Protein AF-A0A3L5TVD1-F1 (afdb_monomer)

Radius of gyration: 22.17 Å; Cα contacts (8 Å, |Δi|>4): 67; chains: 1; bounding box: 51×49×50 Å

Sequence (133 aa):
LTNQCEIYENVKVNFTSAENIRLSFTEKHDKKIPIDDISLNDLPDDEDEGNVNVYGNVMSEDDICQYKIRIEDLA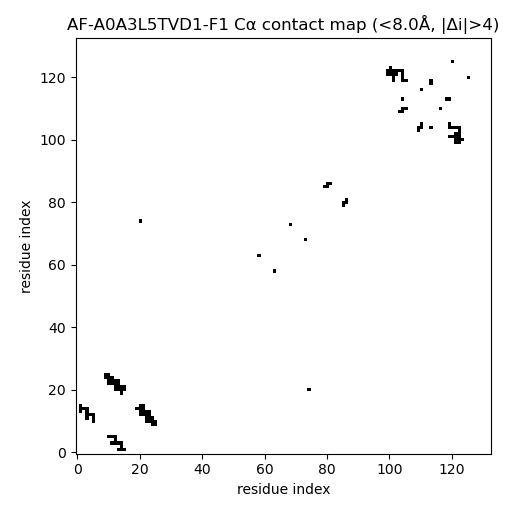NVIIEKRHDEGFEKEYMMFPKGLIHAHIEGSKEENKAKNRFLTTWPYDHSRVVLKGDT

Mean predicted aligned error: 17.17 Å

Structure (mmCIF, N/CA/C/O backbone):
data_AF-A0A3L5TVD1-F1
#
_entry.id   AF-A0A3L5TVD1-F1
#
loop_
_atom_site.group_PDB
_atom_site.id
_atom_site.type_symbol
_atom_site.label_atom_id
_atom_site.label_alt_id
_atom_site.label_comp_id
_atom_site.label_asym_id
_atom_site.label_entity_id
_atom_site.label_seq_id
_atom_site.pdbx_PDB_ins_code
_atom_site.Cartn_x
_atom_site.Cartn_y
_atom_site.Cartn_z
_atom_site.occupancy
_atom_site.B_iso_or_equiv
_atom_site.auth_seq_id
_atom_site.auth_comp_id
_atom_site.auth_asym_id
_atom_site.auth_atom_id
_atom_site.pdbx_PDB_model_num
ATOM 1 N N . LEU A 1 1 ? 33.821 -4.226 -5.884 1.00 33.94 1 LEU A N 1
ATOM 2 C CA . LEU A 1 1 ? 33.013 -4.466 -4.669 1.00 33.94 1 LEU A CA 1
ATOM 3 C C . LEU A 1 1 ? 31.609 -4.825 -5.129 1.00 33.94 1 LEU A C 1
ATOM 5 O O . LEU A 1 1 ? 30.853 -3.950 -5.525 1.00 33.94 1 LEU A O 1
ATOM 9 N N . THR A 1 2 ? 31.329 -6.119 -5.237 1.00 37.69 2 THR A N 1
ATOM 10 C CA . THR A 1 2 ? 30.039 -6.665 -5.671 1.00 37.69 2 THR A CA 1
ATOM 11 C C . THR A 1 2 ? 29.102 -6.645 -4.468 1.00 37.69 2 THR A C 1
ATOM 13 O O . THR A 1 2 ? 29.286 -7.421 -3.537 1.00 37.69 2 THR A O 1
ATOM 16 N N . ASN A 1 3 ? 28.138 -5.726 -4.453 1.00 38.69 3 ASN A N 1
ATOM 17 C CA . ASN A 1 3 ? 27.127 -5.676 -3.400 1.00 38.69 3 ASN A CA 1
ATOM 18 C C . ASN A 1 3 ? 26.082 -6.762 -3.678 1.00 38.69 3 ASN A C 1
ATOM 20 O O . ASN A 1 3 ? 25.218 -6.588 -4.537 1.00 38.69 3 ASN A O 1
ATOM 24 N N . GLN A 1 4 ? 26.186 -7.893 -2.983 1.00 42.81 4 GLN A N 1
ATOM 25 C CA . GLN A 1 4 ? 25.104 -8.871 -2.907 1.00 42.81 4 GLN A CA 1
ATOM 26 C C . GLN A 1 4 ? 24.077 -8.373 -1.889 1.00 42.81 4 GLN A C 1
ATOM 28 O O . GLN A 1 4 ? 24.403 -8.135 -0.730 1.00 42.81 4 GLN A O 1
ATOM 33 N N . CYS A 1 5 ? 22.842 -8.169 -2.343 1.00 40.59 5 CYS A N 1
ATOM 34 C CA . CYS A 1 5 ? 21.706 -7.863 -1.482 1.00 40.59 5 CYS A CA 1
ATOM 35 C C . CYS A 1 5 ? 20.872 -9.144 -1.357 1.00 40.59 5 CYS A C 1
ATOM 37 O O . CYS A 1 5 ? 20.127 -9.491 -2.271 1.00 40.59 5 CYS A O 1
ATOM 39 N N . GLU A 1 6 ? 21.047 -9.877 -0.257 1.00 42.41 6 GLU A N 1
ATOM 40 C CA . GLU A 1 6 ? 20.310 -11.112 0.052 1.00 42.41 6 GLU A CA 1
ATOM 41 C C . GLU A 1 6 ? 19.019 -10.785 0.817 1.00 42.41 6 GLU A C 1
ATOM 43 O O . GLU A 1 6 ? 18.847 -11.142 1.976 1.00 42.41 6 GLU A O 1
ATOM 48 N N . ILE A 1 7 ? 18.111 -10.040 0.186 1.00 48.94 7 ILE A N 1
ATOM 49 C CA . ILE A 1 7 ? 16.815 -9.682 0.796 1.00 48.94 7 ILE A CA 1
ATOM 50 C C . ILE A 1 7 ? 15.794 -10.829 0.754 1.00 48.94 7 ILE A C 1
ATOM 52 O O . ILE A 1 7 ? 14.806 -10.779 1.480 1.00 48.94 7 ILE A O 1
ATOM 56 N N . TYR A 1 8 ? 16.046 -11.880 -0.036 1.00 43.31 8 TYR A N 1
ATOM 57 C CA . TYR A 1 8 ? 15.218 -13.085 -0.092 1.00 43.31 8 TYR A C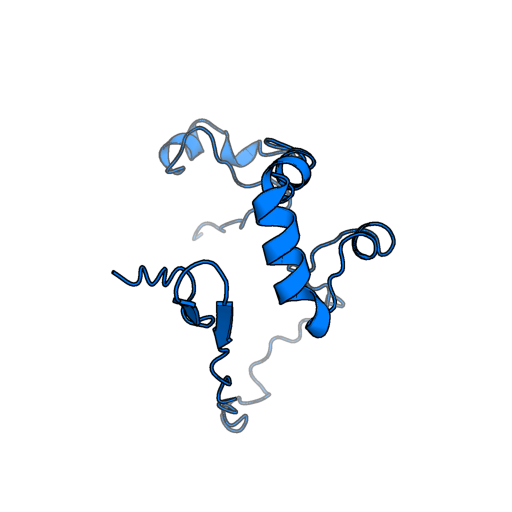A 1
ATOM 58 C C . TYR A 1 8 ? 16.088 -14.328 -0.358 1.00 43.31 8 TYR A C 1
ATOM 60 O O . TYR A 1 8 ? 16.836 -14.359 -1.334 1.00 43.31 8 TYR A O 1
ATOM 68 N N . GLU A 1 9 ? 15.985 -15.366 0.482 1.00 51.16 9 GLU A N 1
ATOM 69 C CA . GLU A 1 9 ? 16.809 -16.595 0.396 1.00 51.16 9 GLU A CA 1
ATOM 70 C C . GLU A 1 9 ? 16.656 -17.363 -0.931 1.00 51.16 9 GLU A C 1
ATOM 72 O O . GLU A 1 9 ? 17.536 -18.127 -1.326 1.00 51.16 9 GLU A O 1
ATOM 77 N N . ASN A 1 10 ? 15.544 -17.162 -1.638 1.00 47.34 10 ASN A N 1
ATOM 78 C CA . ASN A 1 10 ? 15.177 -17.882 -2.856 1.00 47.34 10 ASN A CA 1
ATOM 79 C C . ASN A 1 10 ? 15.604 -17.193 -4.164 1.00 47.34 10 ASN A C 1
ATOM 81 O O . ASN A 1 10 ? 15.399 -17.768 -5.235 1.00 47.34 10 ASN A O 1
ATOM 85 N N . VAL A 1 11 ? 16.177 -15.985 -4.118 1.00 46.78 11 VAL A N 1
ATOM 86 C CA . VAL A 1 11 ? 16.594 -15.252 -5.325 1.00 46.78 11 VAL A CA 1
ATOM 87 C C . VAL A 1 11 ? 17.963 -14.616 -5.114 1.00 46.78 11 VAL A C 1
ATOM 89 O O . VAL A 1 11 ? 18.120 -13.694 -4.318 1.00 46.78 11 VAL A O 1
ATOM 92 N N . LYS A 1 12 ? 18.960 -15.062 -5.889 1.00 57.50 12 LYS A N 1
ATOM 93 C CA . LYS A 1 12 ? 20.285 -14.429 -5.921 1.00 57.50 12 LYS A CA 1
ATOM 94 C C . LYS A 1 12 ? 20.387 -13.507 -7.127 1.00 57.50 12 LYS A C 1
ATOM 96 O O . LYS A 1 12 ? 20.390 -13.967 -8.272 1.00 57.50 12 LYS A O 1
ATOM 101 N N . VAL A 1 13 ? 20.497 -12.209 -6.857 1.00 54.56 13 VAL A N 1
ATOM 102 C CA . VAL A 1 13 ? 20.736 -11.181 -7.874 1.00 54.56 13 VAL A CA 1
ATOM 103 C C . VAL A 1 13 ? 22.216 -10.814 -7.851 1.00 54.56 13 VAL A C 1
ATOM 105 O O . VAL A 1 13 ? 22.710 -10.263 -6.868 1.00 54.56 13 VAL A O 1
ATOM 108 N N . ASN A 1 14 ? 22.937 -11.129 -8.930 1.00 55.44 14 ASN A N 1
ATOM 109 C CA . ASN A 1 14 ? 24.340 -10.751 -9.072 1.00 55.44 14 ASN A CA 1
ATOM 110 C C . ASN A 1 14 ? 24.465 -9.536 -9.995 1.00 55.44 14 ASN A C 1
ATOM 112 O O . ASN A 1 14 ? 24.043 -9.577 -11.152 1.00 55.44 14 ASN A O 1
ATOM 116 N N . PHE A 1 15 ? 25.081 -8.470 -9.480 1.00 47.09 15 PHE A N 1
ATOM 117 C CA . PHE A 1 15 ? 25.369 -7.251 -10.231 1.00 47.09 15 PHE A CA 1
ATOM 118 C C . PHE A 1 15 ? 26.835 -7.251 -10.669 1.00 47.09 15 PHE A C 1
ATOM 120 O O . PHE A 1 15 ? 27.728 -6.982 -9.866 1.00 47.09 15 PHE A O 1
ATOM 127 N N . THR A 1 16 ? 27.107 -7.535 -11.941 1.00 53.19 16 THR A N 1
ATOM 128 C CA . THR A 1 16 ? 28.445 -7.355 -12.523 1.00 53.19 16 THR A CA 1
ATOM 129 C C . THR A 1 16 ? 28.419 -6.131 -13.426 1.00 53.19 16 THR A C 1
ATOM 131 O O . THR A 1 16 ? 27.720 -6.156 -14.428 1.00 53.19 16 THR A O 1
ATOM 134 N N . SER A 1 17 ? 29.138 -5.072 -13.025 1.00 52.06 17 SER A N 1
ATOM 135 C CA . SER A 1 17 ? 29.421 -3.833 -13.778 1.00 52.06 17 SER A CA 1
ATOM 136 C C . SER A 1 17 ? 28.353 -3.414 -14.796 1.00 52.06 17 SER A C 1
ATOM 138 O O . SER A 1 17 ? 28.407 -3.886 -15.922 1.00 52.06 17 SER A O 1
ATOM 140 N N . ALA A 1 18 ? 27.471 -2.492 -14.388 1.00 56.31 18 ALA A N 1
ATOM 141 C CA . ALA A 1 18 ? 26.539 -1.637 -15.153 1.00 56.31 18 ALA A CA 1
ATOM 142 C C . ALA A 1 18 ? 25.642 -2.238 -16.264 1.00 56.31 18 ALA A C 1
ATOM 144 O O . ALA A 1 18 ? 24.571 -1.693 -16.494 1.00 56.31 18 ALA A O 1
ATOM 145 N N . GLU A 1 19 ? 26.000 -3.343 -16.910 1.00 54.38 19 GLU A N 1
ATOM 146 C CA . GLU A 1 19 ? 25.411 -3.772 -18.182 1.00 54.38 19 GLU A CA 1
ATOM 147 C C . GLU A 1 19 ? 24.896 -5.216 -18.162 1.00 54.38 19 GLU A C 1
ATOM 149 O O . GLU A 1 19 ? 24.247 -5.634 -19.110 1.00 54.38 19 GLU A O 1
ATOM 154 N N . ASN A 1 20 ? 25.121 -5.991 -17.093 1.00 48.28 20 ASN A N 1
ATOM 155 C CA . ASN A 1 20 ? 24.644 -7.375 -17.026 1.00 48.28 20 ASN A CA 1
ATOM 156 C C . ASN A 1 20 ? 24.025 -7.703 -15.659 1.00 48.28 20 ASN A C 1
ATOM 158 O O . ASN A 1 20 ? 24.731 -7.884 -14.662 1.00 48.28 20 ASN A O 1
ATOM 162 N N . ILE A 1 21 ? 22.691 -7.804 -15.614 1.00 56.50 21 ILE A N 1
ATOM 163 C CA . ILE A 1 21 ? 21.949 -8.388 -14.486 1.00 56.50 21 ILE A CA 1
ATOM 164 C C . ILE A 1 21 ? 21.804 -9.884 -14.763 1.00 56.50 21 ILE A C 1
ATOM 166 O O . ILE A 1 21 ? 21.108 -10.282 -15.695 1.00 56.50 21 ILE A O 1
ATOM 170 N N . ARG A 1 22 ? 22.441 -10.728 -13.944 1.00 56.03 22 ARG A N 1
ATOM 171 C CA . ARG A 1 22 ? 22.251 -12.184 -14.007 1.00 56.03 22 ARG A CA 1
ATOM 172 C C . ARG A 1 22 ? 21.342 -12.625 -12.865 1.00 56.03 22 ARG A C 1
ATOM 174 O O . ARG A 1 22 ? 21.755 -12.616 -11.704 1.00 56.03 22 ARG A O 1
ATOM 181 N N . LEU A 1 23 ? 20.119 -13.026 -13.209 1.00 56.19 23 LEU A N 1
ATOM 182 C CA . LEU A 1 23 ? 19.183 -13.668 -12.288 1.00 56.19 23 LEU A CA 1
ATOM 183 C C . LEU A 1 23 ? 19.494 -15.166 -12.228 1.00 56.19 23 LEU A C 1
ATOM 185 O O . LEU A 1 23 ? 19.558 -15.837 -13.258 1.00 56.19 23 LEU A O 1
ATOM 189 N N . SER A 1 24 ? 19.709 -15.688 -11.024 1.00 52.75 24 SER A N 1
ATOM 190 C CA . SER A 1 24 ? 19.827 -17.126 -10.787 1.00 52.75 24 SER A CA 1
ATOM 191 C C . SER A 1 24 ? 18.821 -17.547 -9.729 1.00 52.75 24 SER A C 1
ATOM 193 O O . SER A 1 24 ? 18.838 -17.024 -8.613 1.00 52.75 24 SER A O 1
ATOM 195 N N . PHE A 1 25 ? 17.970 -18.496 -10.096 1.00 54.75 25 PHE A N 1
ATOM 196 C CA . PHE A 1 25 ? 16.997 -19.120 -9.212 1.00 54.75 25 PHE A CA 1
ATOM 197 C C . PHE A 1 25 ? 17.585 -20.442 -8.724 1.00 54.75 25 PHE A C 1
ATOM 199 O O . PHE A 1 25 ? 18.076 -21.231 -9.533 1.00 54.75 25 PHE A O 1
ATOM 206 N N . THR A 1 26 ? 17.580 -20.681 -7.415 1.00 49.91 26 THR A N 1
ATOM 207 C CA . THR A 1 26 ? 17.880 -22.011 -6.883 1.00 49.91 26 THR A CA 1
ATOM 208 C C . THR A 1 26 ? 16.620 -22.856 -7.004 1.00 49.91 26 THR A C 1
ATOM 210 O O . THR A 1 26 ? 15.562 -22.477 -6.504 1.00 49.91 26 THR A O 1
ATOM 213 N N . GLU A 1 27 ? 16.722 -23.980 -7.711 1.00 51.12 27 GLU A N 1
ATOM 214 C CA . GLU A 1 27 ? 15.640 -24.955 -7.832 1.00 51.12 27 GLU A CA 1
ATOM 215 C C . GLU A 1 27 ? 15.189 -25.365 -6.423 1.00 51.12 27 GLU A C 1
ATOM 217 O O . GLU A 1 27 ? 16.004 -25.765 -5.585 1.00 51.12 27 GLU A O 1
ATOM 222 N N . LYS A 1 28 ? 13.893 -25.223 -6.128 1.00 53.34 28 LYS A N 1
ATOM 223 C CA . LYS A 1 28 ? 13.332 -25.827 -4.923 1.00 53.34 28 LYS A CA 1
ATOM 224 C C . LYS A 1 28 ? 13.437 -27.334 -5.115 1.00 53.34 28 LYS A C 1
ATOM 226 O O . LYS A 1 28 ? 12.811 -27.886 -6.011 1.00 53.34 28 LYS A O 1
ATOM 231 N N . HIS A 1 29 ? 14.209 -28.011 -4.270 1.00 41.62 29 HIS A N 1
ATOM 232 C CA . HIS A 1 29 ? 13.978 -29.433 -4.078 1.00 41.62 29 HIS A CA 1
ATOM 233 C C . HIS A 1 29 ? 12.595 -29.570 -3.446 1.00 41.62 29 HIS A C 1
ATOM 235 O O . HIS A 1 29 ? 12.425 -29.256 -2.266 1.00 41.62 29 HIS A O 1
ATOM 241 N N . ASP A 1 30 ? 11.623 -30.028 -4.230 1.00 45.91 30 ASP A N 1
ATOM 242 C CA . ASP A 1 30 ? 10.361 -30.542 -3.716 1.00 45.91 30 ASP A CA 1
ATOM 243 C C . ASP A 1 30 ? 10.686 -31.733 -2.812 1.00 45.91 30 ASP A C 1
ATOM 245 O O . ASP A 1 30 ? 10.767 -32.886 -3.245 1.00 45.91 30 ASP A O 1
ATOM 249 N N . LYS A 1 31 ? 10.926 -31.470 -1.526 1.00 44.75 31 LYS A N 1
ATOM 250 C CA . LYS A 1 31 ? 10.873 -32.522 -0.521 1.00 44.75 31 LYS A CA 1
ATOM 251 C C . LYS A 1 31 ? 9.408 -32.923 -0.433 1.00 44.75 31 LYS A C 1
ATOM 253 O O . LYS A 1 31 ? 8.648 -32.324 0.321 1.00 44.75 31 LYS A O 1
ATOM 258 N N . LYS A 1 32 ? 9.010 -33.916 -1.233 1.00 47.38 32 LYS A N 1
ATOM 259 C CA . LYS A 1 32 ? 7.789 -34.681 -0.986 1.00 47.38 32 LYS A CA 1
ATOM 260 C C . LYS A 1 32 ? 7.896 -35.209 0.439 1.00 47.38 32 LYS A C 1
ATOM 262 O O . LYS A 1 32 ? 8.691 -36.106 0.705 1.00 47.38 32 LYS A O 1
ATOM 267 N N . ILE A 1 33 ? 7.154 -34.599 1.353 1.00 43.38 33 ILE A N 1
ATOM 268 C CA . ILE A 1 33 ? 6.892 -35.187 2.660 1.00 43.38 33 ILE A CA 1
ATOM 269 C C . ILE A 1 33 ? 6.100 -36.470 2.357 1.00 43.38 33 ILE A C 1
ATOM 271 O O . ILE A 1 33 ? 5.086 -36.373 1.660 1.00 43.38 33 ILE A O 1
ATOM 275 N N . PRO A 1 34 ? 6.572 -37.664 2.755 1.00 40.50 34 PRO A N 1
ATOM 276 C CA . PRO A 1 34 ? 5.794 -38.887 2.604 1.00 40.50 34 PRO A CA 1
ATOM 277 C C . PRO A 1 34 ? 4.453 -38.715 3.324 1.00 40.50 34 PRO A C 1
ATOM 279 O O . PRO A 1 34 ? 4.421 -38.320 4.485 1.00 40.50 34 PRO A O 1
ATOM 282 N N . ILE A 1 35 ? 3.355 -38.964 2.613 1.00 50.81 35 ILE A N 1
ATOM 283 C CA . ILE A 1 35 ? 1.973 -38.765 3.088 1.00 50.81 35 ILE A CA 1
ATOM 284 C C . ILE A 1 35 ? 1.557 -39.888 4.065 1.00 50.81 35 ILE A C 1
ATOM 286 O O . ILE A 1 35 ? 0.472 -39.862 4.635 1.00 50.81 35 ILE A O 1
ATOM 290 N N . ASP A 1 36 ? 2.437 -40.855 4.312 1.00 51.50 36 ASP A N 1
ATOM 291 C CA . ASP A 1 36 ? 2.080 -42.137 4.920 1.00 51.50 36 ASP A CA 1
ATOM 292 C C . ASP A 1 36 ? 1.860 -42.081 6.449 1.00 51.50 36 ASP A C 1
ATOM 294 O O . ASP A 1 36 ? 1.388 -43.061 7.016 1.00 51.50 36 ASP A O 1
ATOM 298 N N . ASP A 1 37 ? 2.136 -40.948 7.110 1.00 51.97 37 ASP A N 1
ATOM 299 C CA . ASP A 1 37 ? 2.029 -40.800 8.577 1.00 51.97 37 ASP A CA 1
ATOM 300 C C . ASP A 1 37 ? 0.824 -39.966 9.064 1.00 51.97 37 ASP A C 1
ATOM 302 O O . ASP A 1 37 ? 0.696 -39.707 10.262 1.00 51.97 37 ASP A O 1
ATOM 306 N N . ILE A 1 38 ? -0.099 -39.555 8.184 1.00 48.59 38 ILE A N 1
ATOM 307 C CA . ILE A 1 38 ? -1.339 -38.882 8.610 1.00 48.59 38 ILE A CA 1
ATOM 308 C C . ILE A 1 38 ? -2.476 -39.909 8.642 1.00 48.59 38 ILE A C 1
ATOM 310 O O . ILE A 1 38 ? -3.044 -40.272 7.613 1.00 48.59 38 ILE A O 1
ATOM 314 N N . SER A 1 39 ? -2.811 -40.387 9.843 1.00 52.31 39 SER A N 1
ATOM 315 C CA . SER A 1 39 ? -4.002 -41.206 10.089 1.00 52.31 39 SER A CA 1
ATOM 316 C C . SER A 1 39 ? -5.260 -40.421 9.696 1.00 52.31 39 SER A C 1
ATOM 318 O O . SER A 1 39 ? -5.609 -39.425 10.324 1.00 52.31 39 SER A O 1
ATOM 320 N N . LEU A 1 40 ? -5.955 -40.890 8.658 1.00 54.38 40 LEU A N 1
ATOM 321 C CA . LEU A 1 40 ? -7.157 -40.285 8.058 1.00 54.38 40 LEU A CA 1
ATOM 322 C C . LEU A 1 40 ? -8.379 -40.190 8.993 1.00 54.38 40 LEU A C 1
ATOM 324 O O . LEU A 1 40 ? -9.416 -39.682 8.582 1.00 54.38 40 LEU A O 1
ATOM 328 N N . ASN A 1 41 ? -8.269 -40.674 10.231 1.00 52.59 41 ASN A N 1
ATOM 329 C CA . ASN A 1 41 ? -9.380 -40.756 11.178 1.00 52.59 41 ASN A CA 1
ATOM 330 C C . ASN A 1 41 ? -9.419 -39.610 12.205 1.00 52.59 41 ASN A C 1
ATOM 332 O O . ASN A 1 41 ? -10.366 -39.556 12.982 1.00 52.59 41 ASN A O 1
ATOM 336 N N . ASP A 1 42 ? -8.430 -38.707 12.210 1.00 53.75 42 ASP A N 1
ATOM 337 C CA . ASP A 1 42 ? -8.353 -37.590 13.173 1.00 53.75 42 ASP A CA 1
ATOM 338 C C . ASP A 1 42 ? -8.728 -36.222 12.561 1.00 53.75 42 ASP A C 1
ATOM 340 O O . ASP A 1 42 ? -8.517 -35.178 13.181 1.00 53.75 42 ASP A O 1
ATOM 344 N N . LEU A 1 43 ? -9.277 -36.196 11.340 1.00 50.62 43 LEU A N 1
ATOM 345 C CA . LEU A 1 43 ? -9.783 -34.967 10.724 1.00 50.62 43 LEU A CA 1
ATOM 346 C C . LEU A 1 43 ? -11.174 -34.639 11.297 1.00 50.62 43 LEU A C 1
ATOM 348 O O . LEU A 1 43 ? -12.051 -35.503 11.249 1.00 50.62 43 LEU A O 1
ATOM 352 N N . PRO A 1 44 ? -11.402 -33.426 11.840 1.00 48.09 44 PRO A N 1
ATOM 353 C CA . PRO A 1 44 ? -12.748 -32.989 12.175 1.00 48.09 44 PRO A CA 1
ATOM 354 C C . PRO A 1 44 ? -13.592 -32.944 10.900 1.00 48.09 44 PRO A C 1
ATOM 356 O O . PRO A 1 44 ? -13.134 -32.493 9.848 1.00 48.09 44 PRO A O 1
ATOM 359 N N . ASP A 1 45 ? -14.812 -33.454 11.020 1.00 51.69 45 ASP A N 1
ATOM 360 C CA . ASP A 1 45 ? -15.838 -33.509 9.980 1.00 51.69 45 ASP A CA 1
ATOM 361 C C . ASP A 1 45 ? -16.412 -32.093 9.771 1.00 51.69 45 ASP A C 1
ATOM 363 O O . ASP A 1 45 ? -17.547 -31.794 10.132 1.00 51.69 45 ASP A O 1
ATOM 367 N N . ASP A 1 46 ? -15.572 -31.175 9.290 1.00 53.19 46 ASP A N 1
ATOM 368 C CA . ASP A 1 46 ? -15.967 -29.807 8.972 1.00 53.19 46 ASP A CA 1
ATOM 369 C C . ASP A 1 46 ? -16.349 -29.751 7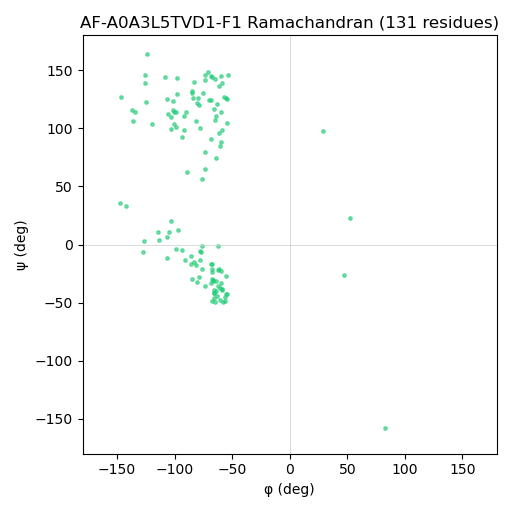.488 1.00 53.19 46 ASP A C 1
ATOM 371 O O . ASP A 1 46 ? -15.519 -29.553 6.596 1.00 53.19 46 ASP A O 1
ATOM 375 N N . GLU A 1 47 ? -17.644 -29.935 7.225 1.00 53.06 47 GLU A N 1
ATOM 376 C CA . GLU A 1 47 ? -18.292 -29.419 6.021 1.00 53.06 47 GLU A CA 1
ATOM 377 C C . GLU A 1 47 ? -18.157 -27.883 6.005 1.00 53.06 47 GLU A C 1
ATOM 379 O O . GLU A 1 47 ? -19.049 -27.165 6.453 1.00 53.06 47 GLU A O 1
ATOM 384 N N . ASP A 1 48 ? -17.038 -27.356 5.506 1.00 51.28 48 ASP A N 1
ATOM 385 C CA . ASP A 1 48 ? -16.929 -25.945 5.129 1.00 51.28 48 ASP A CA 1
ATOM 386 C C . ASP A 1 48 ? -16.588 -25.841 3.637 1.00 51.28 48 ASP A C 1
ATOM 388 O O . ASP A 1 48 ? -15.462 -26.086 3.191 1.00 51.28 48 ASP A O 1
ATOM 392 N N . GLU A 1 49 ? -17.604 -25.495 2.842 1.00 53.66 49 GLU A N 1
ATOM 393 C CA . GLU A 1 49 ? -17.480 -25.038 1.456 1.00 53.66 49 GLU A CA 1
ATOM 394 C C . GLU A 1 49 ? -16.711 -23.705 1.423 1.00 53.66 49 GLU A C 1
ATOM 396 O O . GLU A 1 49 ? -17.272 -22.627 1.239 1.00 53.66 49 GLU A O 1
ATOM 401 N N . GLY A 1 50 ? -15.396 -23.770 1.620 1.00 51.03 50 GLY A N 1
ATOM 402 C CA . GLY A 1 50 ? -14.587 -22.587 1.890 1.00 51.03 50 GLY A CA 1
ATOM 403 C C . GLY A 1 50 ? -13.170 -22.653 1.340 1.00 51.03 50 GLY A C 1
ATOM 404 O O . GLY A 1 50 ? -12.259 -22.108 1.954 1.00 51.03 50 GLY A O 1
ATOM 405 N N . ASN A 1 51 ? -12.935 -23.269 0.174 1.00 50.47 51 ASN A N 1
ATOM 406 C CA . ASN A 1 51 ? -11.646 -23.127 -0.522 1.00 50.47 51 ASN A CA 1
ATOM 407 C C . ASN A 1 51 ? -11.532 -21.756 -1.218 1.00 50.47 51 ASN A C 1
ATOM 409 O O . ASN A 1 51 ? -11.333 -21.657 -2.431 1.00 50.47 51 ASN A O 1
ATOM 413 N N . VAL A 1 52 ? -11.694 -20.678 -0.454 1.00 51.69 52 VAL A N 1
ATOM 414 C CA . VAL A 1 52 ? -11.323 -19.338 -0.897 1.00 51.69 52 VAL A CA 1
ATOM 415 C C . VAL A 1 52 ? -9.893 -19.127 -0.426 1.00 51.69 52 VAL A C 1
ATOM 417 O O . VAL A 1 52 ? -9.634 -19.035 0.771 1.00 51.69 52 VAL A O 1
ATOM 420 N N . ASN A 1 53 ? -8.940 -19.077 -1.357 1.00 51.69 53 ASN A N 1
ATOM 421 C CA . ASN A 1 53 ? -7.571 -18.689 -1.037 1.00 51.69 53 ASN A CA 1
ATOM 422 C C . ASN A 1 53 ? -7.581 -17.274 -0.429 1.00 51.69 53 ASN A C 1
ATOM 424 O O . ASN A 1 53 ? -7.612 -16.283 -1.156 1.00 51.69 53 ASN A O 1
ATOM 428 N N . VAL A 1 54 ? -7.537 -17.188 0.903 1.00 50.38 54 VAL A N 1
ATOM 429 C CA . VAL A 1 54 ? -7.504 -15.932 1.676 1.00 50.38 54 VAL A CA 1
ATOM 430 C C . VAL A 1 54 ? -6.258 -15.094 1.346 1.00 50.38 54 VAL A C 1
ATOM 432 O O . VAL A 1 54 ? -6.260 -13.880 1.526 1.00 50.38 54 VAL A O 1
ATOM 435 N N . TYR A 1 55 ? -5.210 -15.722 0.803 1.00 56.19 55 TYR A N 1
ATOM 436 C CA . TYR A 1 55 ? -3.987 -15.068 0.327 1.00 56.19 55 TYR A CA 1
ATOM 437 C C . TYR A 1 55 ? -3.986 -14.813 -1.186 1.00 56.19 55 TYR A C 1
ATOM 439 O O . TYR A 1 55 ? -2.942 -14.513 -1.768 1.00 56.19 55 TYR A O 1
ATOM 447 N N . GLY A 1 56 ? -5.133 -14.947 -1.853 1.00 48.34 56 GLY A N 1
ATOM 448 C CA . GLY A 1 56 ? -5.288 -14.492 -3.223 1.00 48.34 56 GLY A CA 1
ATOM 449 C C . GLY A 1 56 ? -5.233 -12.970 -3.251 1.00 48.34 56 GLY A C 1
ATOM 450 O O . GLY A 1 56 ? -6.019 -12.308 -2.579 1.00 48.34 56 GLY A O 1
ATOM 451 N N . ASN A 1 57 ? -4.325 -12.398 -4.042 1.00 53.59 57 ASN A N 1
ATOM 452 C CA . ASN A 1 57 ? -4.425 -10.990 -4.407 1.00 53.59 57 ASN A CA 1
ATOM 453 C C . ASN A 1 57 ? -5.748 -10.812 -5.171 1.00 53.59 57 ASN A C 1
ATOM 455 O O . ASN A 1 57 ? -5.803 -11.090 -6.367 1.00 53.59 57 ASN A O 1
ATOM 459 N N . VAL A 1 58 ? -6.813 -10.391 -4.481 1.00 53.66 58 VAL A N 1
ATOM 460 C CA . VAL A 1 58 ? -8.101 -10.040 -5.094 1.00 53.66 58 VAL A CA 1
ATOM 461 C C . VAL A 1 58 ? -7.920 -8.700 -5.796 1.00 53.66 58 VAL A C 1
ATOM 463 O O . VAL A 1 58 ? -8.229 -7.641 -5.262 1.00 53.66 58 VAL A O 1
ATOM 466 N N . MET A 1 59 ? -7.338 -8.751 -6.984 1.00 53.22 59 MET A N 1
ATOM 467 C CA . MET A 1 59 ? -7.437 -7.684 -7.967 1.00 53.22 59 MET A CA 1
ATOM 468 C C . MET A 1 59 ? -8.335 -8.217 -9.077 1.00 53.22 59 MET A C 1
ATOM 470 O O . MET A 1 59 ? -8.315 -9.417 -9.363 1.00 53.22 59 MET A O 1
ATOM 474 N N . SER A 1 60 ? -9.159 -7.347 -9.656 1.00 56.12 60 SER A N 1
ATOM 475 C CA . SER A 1 60 ? -10.013 -7.721 -10.782 1.00 56.12 60 SER A CA 1
ATOM 476 C C . SER A 1 60 ? -9.156 -8.351 -11.894 1.00 56.12 60 SER A C 1
ATOM 478 O O . SER A 1 60 ? -7.990 -7.985 -12.078 1.00 56.12 60 SER A O 1
ATOM 480 N N . GLU A 1 61 ? -9.701 -9.325 -12.627 1.00 54.88 61 GLU A N 1
ATOM 481 C CA . GLU A 1 61 ? -8.991 -9.970 -13.748 1.00 54.88 61 GLU A CA 1
ATOM 482 C C . GLU A 1 61 ? -8.510 -8.937 -14.787 1.0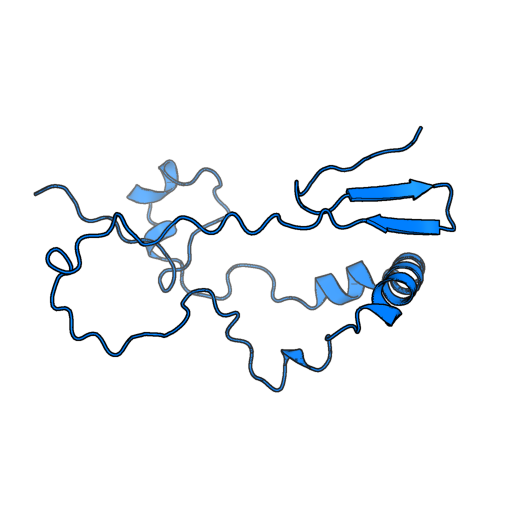0 54.88 61 GLU A C 1
ATOM 484 O O . GLU A 1 61 ? -7.462 -9.123 -15.421 1.00 54.88 61 GLU A O 1
ATOM 489 N N . ASP A 1 62 ? -9.225 -7.811 -14.864 1.00 53.16 62 ASP A N 1
ATOM 490 C CA . ASP A 1 62 ? -8.945 -6.664 -15.720 1.00 53.16 62 ASP A CA 1
ATOM 491 C C . ASP A 1 62 ? -7.745 -5.818 -15.234 1.00 53.16 62 ASP A C 1
ATOM 493 O O . ASP A 1 62 ? -6.943 -5.373 -16.057 1.00 53.16 62 ASP A O 1
ATOM 497 N N . ASP A 1 63 ? -7.537 -5.654 -13.919 1.00 53.78 63 ASP A N 1
ATOM 498 C CA . ASP A 1 63 ? -6.494 -4.768 -13.366 1.00 53.78 63 ASP A CA 1
ATOM 499 C C . ASP A 1 63 ? -5.076 -5.366 -13.394 1.00 53.78 63 ASP A C 1
ATOM 501 O O . ASP A 1 63 ? -4.086 -4.630 -13.463 1.00 53.78 63 ASP A O 1
ATOM 505 N N . ILE A 1 64 ? -4.940 -6.697 -13.348 1.00 55.81 64 ILE A N 1
ATOM 506 C CA . ILE A 1 64 ? -3.624 -7.360 -13.256 1.00 55.81 64 ILE A CA 1
ATOM 507 C C . ILE A 1 64 ? -2.947 -7.442 -14.628 1.00 55.81 64 ILE A C 1
ATOM 509 O O . ILE A 1 64 ? -1.721 -7.403 -14.726 1.00 55.81 64 ILE A O 1
ATOM 513 N N . CYS A 1 65 ? -3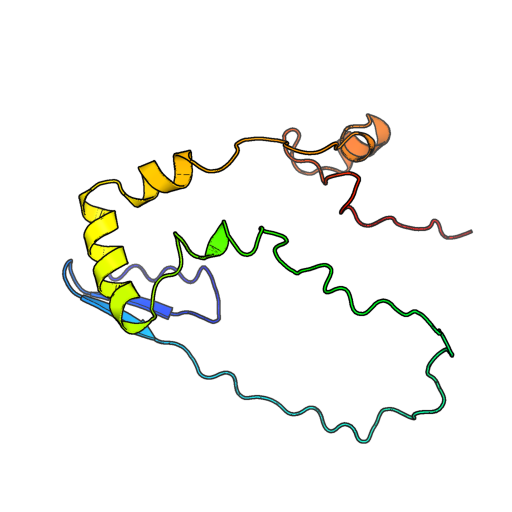.721 -7.579 -15.708 1.00 57.34 65 CYS A N 1
ATOM 514 C CA . CYS A 1 65 ? -3.169 -7.905 -17.023 1.00 57.34 65 CYS A CA 1
ATOM 515 C C . CYS A 1 65 ? -2.298 -6.792 -17.620 1.00 57.34 65 CYS A C 1
ATOM 517 O O . CYS A 1 65 ? -1.331 -7.108 -18.311 1.00 57.34 65 CYS A O 1
ATOM 519 N N . GLN A 1 66 ? -2.575 -5.525 -17.303 1.00 65.06 66 GLN A N 1
ATOM 520 C CA . GLN A 1 66 ? -1.821 -4.384 -17.837 1.00 65.06 66 GLN A CA 1
ATOM 521 C C . GLN A 1 66 ? -0.364 -4.310 -17.336 1.00 65.06 66 GLN A C 1
ATOM 523 O O . GLN A 1 66 ? 0.477 -3.713 -18.001 1.00 65.06 66 GLN A O 1
ATOM 528 N N . TYR A 1 67 ? -0.045 -4.947 -16.201 1.00 73.56 67 TYR A N 1
ATOM 529 C CA . TYR A 1 67 ? 1.294 -4.920 -15.596 1.00 73.56 67 TYR A CA 1
ATOM 530 C C . TYR A 1 67 ? 1.995 -6.289 -15.594 1.00 73.56 67 TYR A C 1
ATOM 532 O O . TYR A 1 67 ? 3.032 -6.458 -14.950 1.00 73.56 67 TYR A O 1
ATOM 540 N N . LYS A 1 68 ? 1.454 -7.290 -16.308 1.00 85.44 68 LYS A N 1
ATOM 541 C CA . LYS A 1 68 ? 2.097 -8.608 -16.439 1.00 85.44 68 LYS A CA 1
ATOM 542 C C . LYS A 1 68 ? 3.347 -8.500 -17.311 1.00 85.44 68 LYS A C 1
ATOM 544 O O . LYS A 1 68 ? 3.278 -8.099 -18.467 1.00 85.44 68 LYS A O 1
ATOM 549 N N . ILE A 1 69 ? 4.484 -8.931 -16.769 1.00 88.00 69 ILE A N 1
ATOM 550 C CA . ILE A 1 69 ? 5.765 -8.977 -17.481 1.00 88.00 69 ILE A CA 1
ATOM 551 C C . ILE A 1 69 ? 6.085 -10.438 -17.798 1.00 88.00 69 ILE A C 1
ATOM 553 O O . ILE A 1 69 ? 6.111 -11.281 -16.898 1.00 88.00 69 ILE A O 1
ATOM 557 N N . ARG A 1 70 ? 6.331 -10.754 -19.075 1.00 89.94 70 ARG A N 1
ATOM 558 C CA . ARG A 1 70 ? 6.808 -12.086 -19.471 1.00 89.94 70 ARG A CA 1
ATOM 559 C C . ARG A 1 70 ? 8.225 -12.292 -18.938 1.00 89.94 70 ARG A C 1
ATOM 561 O O . ARG A 1 70 ? 9.028 -11.366 -18.929 1.00 89.94 70 ARG A O 1
ATOM 568 N N . ILE A 1 71 ? 8.550 -13.516 -18.524 1.00 89.75 71 ILE A N 1
ATOM 569 C CA . ILE A 1 71 ? 9.856 -13.827 -17.914 1.00 89.75 71 ILE A CA 1
ATOM 570 C C . ILE A 1 71 ? 11.014 -13.497 -18.867 1.00 89.75 71 ILE A C 1
ATOM 572 O O . ILE A 1 71 ? 12.033 -12.976 -18.423 1.00 89.75 71 ILE A O 1
ATOM 576 N N . GLU A 1 72 ? 10.841 -13.755 -20.166 1.00 91.88 72 GLU A N 1
ATOM 577 C CA . GLU A 1 72 ? 11.825 -13.412 -21.202 1.00 91.88 72 GLU A CA 1
ATOM 578 C C . GLU A 1 72 ? 12.130 -11.908 -21.278 1.00 91.88 72 GLU A C 1
ATOM 580 O O . GLU A 1 72 ? 13.274 -11.524 -21.508 1.00 91.88 72 GLU A O 1
ATOM 585 N N . ASP A 1 73 ? 11.136 -11.060 -21.005 1.00 90.94 73 ASP A N 1
ATOM 586 C CA . ASP A 1 73 ? 11.242 -9.606 -21.129 1.00 90.94 73 ASP A CA 1
ATOM 587 C C . ASP A 1 73 ? 11.695 -8.941 -19.820 1.00 90.94 73 ASP A C 1
ATOM 589 O O . ASP A 1 73 ? 12.091 -7.775 -19.815 1.00 90.94 73 ASP A O 1
ATOM 593 N N . LEU A 1 74 ? 11.667 -9.669 -18.696 1.00 91.31 74 LEU A N 1
ATOM 594 C CA . LEU A 1 74 ? 11.891 -9.116 -17.359 1.00 91.31 74 LEU A CA 1
ATOM 595 C C . LEU A 1 74 ? 13.226 -8.370 -17.236 1.00 91.31 74 LEU A C 1
ATOM 597 O O . LEU A 1 74 ? 13.275 -7.293 -16.644 1.00 91.31 74 LEU A O 1
ATOM 601 N N . ALA A 1 75 ? 14.304 -8.923 -17.795 1.00 91.00 75 ALA A N 1
ATOM 602 C CA . ALA A 1 75 ? 15.623 -8.298 -17.732 1.00 91.00 75 ALA A CA 1
ATOM 603 C C . ALA A 1 75 ? 15.647 -6.944 -18.459 1.00 91.00 75 ALA A C 1
ATOM 605 O O . ALA A 1 75 ? 16.144 -5.962 -17.908 1.00 91.00 75 ALA A O 1
ATOM 606 N N . ASN A 1 76 ? 15.050 -6.885 -19.651 1.00 91.75 76 ASN A N 1
ATOM 607 C CA . ASN A 1 76 ? 14.979 -5.668 -20.456 1.00 91.75 76 ASN A CA 1
ATOM 608 C C . ASN A 1 76 ? 14.122 -4.608 -19.758 1.00 91.75 76 ASN A C 1
ATOM 610 O O . ASN A 1 76 ? 14.572 -3.480 -19.581 1.00 91.75 76 ASN A O 1
ATOM 614 N N . VAL A 1 77 ? 12.950 -5.001 -19.247 1.00 90.88 77 VAL A N 1
ATOM 615 C CA . VAL A 1 77 ? 12.049 -4.099 -18.514 1.00 90.88 77 VAL A CA 1
ATOM 616 C C . VAL A 1 77 ? 12.735 -3.492 -17.286 1.00 90.88 77 VAL A C 1
ATOM 618 O O . VAL A 1 77 ? 12.561 -2.308 -17.003 1.00 90.88 77 VAL A O 1
ATOM 621 N N . ILE A 1 78 ? 13.545 -4.266 -16.554 1.00 91.06 78 ILE A N 1
ATOM 622 C CA . ILE A 1 78 ? 14.293 -3.744 -15.399 1.00 91.06 78 ILE A CA 1
ATOM 623 C C . ILE A 1 78 ? 15.340 -2.712 -15.828 1.00 91.06 78 ILE A C 1
ATOM 625 O O . ILE A 1 78 ? 15.510 -1.701 -15.141 1.00 91.06 78 ILE A O 1
ATOM 629 N N . ILE A 1 79 ? 16.056 -2.966 -16.926 1.00 91.69 79 ILE A N 1
ATOM 630 C CA . ILE A 1 79 ? 17.074 -2.046 -17.446 1.00 91.69 79 ILE A CA 1
ATOM 631 C C . ILE A 1 79 ? 16.411 -0.742 -17.897 1.00 91.69 79 ILE A C 1
ATOM 633 O O . ILE A 1 79 ? 16.815 0.328 -17.447 1.00 91.69 79 ILE A O 1
ATOM 637 N N . GLU A 1 80 ? 15.349 -0.823 -18.698 1.00 91.94 80 GLU A N 1
ATOM 638 C CA . GLU A 1 80 ? 14.610 0.347 -19.182 1.00 91.94 80 GLU A CA 1
ATOM 639 C C . GLU A 1 80 ? 14.060 1.193 -18.023 1.00 91.94 80 GLU A C 1
ATOM 641 O O . GLU A 1 80 ? 14.322 2.396 -17.939 1.00 91.94 80 GLU A O 1
ATOM 646 N N . LYS A 1 81 ? 13.382 0.560 -17.055 1.00 90.69 81 LYS A N 1
ATOM 647 C CA . LYS A 1 81 ? 12.784 1.264 -15.907 1.00 90.69 81 LYS A CA 1
ATOM 648 C C . LYS A 1 81 ? 13.803 1.877 -14.952 1.00 90.69 81 LYS A C 1
ATOM 650 O O . LYS A 1 81 ? 13.462 2.823 -14.241 1.00 90.69 81 LYS A O 1
ATOM 655 N N . ARG A 1 82 ? 15.042 1.372 -14.915 1.00 88.31 82 ARG A N 1
ATOM 656 C CA . ARG A 1 82 ? 16.127 1.992 -14.136 1.00 88.31 82 ARG A CA 1
ATOM 657 C C . ARG A 1 82 ? 16.562 3.336 -14.706 1.00 88.31 82 ARG A C 1
ATOM 659 O O . ARG A 1 82 ? 16.972 4.192 -13.929 1.00 88.31 82 ARG A O 1
ATOM 666 N N . HIS A 1 83 ? 16.508 3.504 -16.024 1.00 83.94 83 HIS A N 1
ATOM 667 C CA . HIS A 1 83 ? 16.989 4.716 -16.682 1.00 83.94 83 HIS A CA 1
ATOM 668 C C . HIS A 1 83 ? 15.948 5.843 -16.719 1.00 83.94 83 HIS A C 1
ATOM 670 O O . HIS A 1 83 ? 16.343 7.003 -16.678 1.00 83.94 83 HIS A O 1
ATOM 676 N N . ASP A 1 84 ? 14.650 5.526 -16.749 1.00 86.44 84 ASP A N 1
ATOM 677 C CA . ASP A 1 84 ? 13.564 6.519 -16.892 1.00 86.44 84 ASP A CA 1
ATOM 678 C C . ASP A 1 84 ? 12.813 6.841 -15.578 1.00 86.44 84 ASP A C 1
ATOM 680 O O . ASP A 1 84 ? 11.657 7.267 -15.595 1.00 86.44 84 ASP A O 1
ATOM 684 N N . GLU A 1 85 ? 13.402 6.572 -14.406 1.00 89.44 85 GLU A N 1
ATOM 685 C CA . GLU A 1 85 ? 12.682 6.666 -13.114 1.00 89.44 85 GLU A CA 1
ATOM 686 C C . GLU A 1 85 ? 11.363 5.854 -13.123 1.00 89.44 85 GLU A C 1
ATOM 688 O O . GLU A 1 85 ? 10.431 6.116 -12.361 1.00 89.44 85 GLU A O 1
ATOM 693 N N . GLY A 1 86 ? 11.264 4.853 -14.008 1.00 88.62 86 GLY A N 1
ATOM 694 C CA . GLY A 1 86 ? 10.020 4.145 -14.302 1.00 88.62 86 GLY A CA 1
ATOM 695 C C . GLY A 1 86 ? 9.482 3.424 -13.072 1.00 88.62 86 GLY A C 1
ATOM 696 O O . GLY A 1 86 ? 8.280 3.433 -12.822 1.00 88.62 86 GLY A O 1
ATOM 697 N N . PHE A 1 87 ? 10.382 2.889 -12.243 1.00 91.62 87 PHE A N 1
ATOM 698 C CA . PHE A 1 87 ? 10.013 2.288 -10.963 1.00 91.62 87 PHE A CA 1
ATOM 699 C C . PHE A 1 87 ? 9.416 3.288 -9.978 1.00 91.62 87 PHE A C 1
ATOM 701 O O . PHE A 1 87 ? 8.465 2.947 -9.283 1.00 91.62 87 PHE A O 1
ATOM 708 N N . GLU A 1 88 ? 9.955 4.505 -9.900 1.00 92.50 88 GLU A N 1
ATOM 709 C CA . GLU A 1 88 ? 9.416 5.519 -8.999 1.00 92.50 88 GLU A CA 1
ATOM 710 C C . GLU A 1 88 ? 8.031 5.954 -9.473 1.00 92.50 88 GLU A C 1
ATOM 712 O O . GLU A 1 88 ? 7.083 5.920 -8.692 1.00 92.50 88 GLU A O 1
ATOM 717 N N . LYS A 1 89 ? 7.886 6.266 -10.765 1.00 90.44 89 LYS A N 1
ATOM 718 C CA . LYS A 1 89 ? 6.605 6.669 -11.360 1.00 90.44 89 LYS A CA 1
ATOM 719 C C . LYS A 1 89 ? 5.518 5.615 -11.137 1.00 90.44 89 LYS A C 1
ATOM 721 O O . LYS A 1 89 ? 4.437 5.963 -10.671 1.00 90.44 89 LYS A O 1
ATOM 726 N N . GLU A 1 90 ? 5.808 4.342 -11.408 1.00 90.25 90 GLU A N 1
ATOM 727 C CA . GLU A 1 90 ? 4.864 3.242 -11.168 1.00 90.25 90 GLU A CA 1
ATOM 728 C C . GLU A 1 90 ? 4.570 3.045 -9.682 1.00 90.25 90 GLU A C 1
ATOM 730 O O . GLU A 1 90 ? 3.414 2.884 -9.296 1.00 90.25 90 GLU A O 1
ATOM 735 N N . TYR A 1 91 ? 5.590 3.119 -8.825 1.00 90.56 91 TYR A N 1
ATOM 736 C CA . TYR A 1 91 ? 5.393 3.002 -7.385 1.00 90.56 91 TYR A CA 1
ATOM 737 C C . TYR A 1 91 ? 4.471 4.103 -6.841 1.00 90.56 91 TYR A C 1
ATOM 739 O O . TYR A 1 91 ? 3.633 3.854 -5.973 1.00 90.56 91 TYR A O 1
ATOM 747 N N . MET A 1 92 ? 4.575 5.322 -7.376 1.00 90.12 92 MET A N 1
ATOM 748 C CA . MET A 1 92 ? 3.721 6.440 -6.976 1.00 90.12 92 MET A CA 1
ATOM 749 C C . MET A 1 92 ? 2.253 6.272 -7.391 1.00 90.12 92 MET A C 1
ATOM 751 O O . MET A 1 92 ? 1.412 6.970 -6.822 1.00 90.12 92 MET A O 1
ATOM 755 N N . MET A 1 93 ? 1.937 5.365 -8.326 1.00 88.00 93 MET A N 1
ATOM 756 C CA . MET A 1 93 ? 0.556 5.054 -8.720 1.00 88.00 93 MET A CA 1
ATOM 757 C C . MET A 1 93 ? -0.175 4.186 -7.691 1.00 88.00 93 MET A C 1
ATOM 759 O O . MET A 1 93 ? -1.406 4.185 -7.676 1.00 88.00 93 MET A O 1
ATOM 763 N N . PHE A 1 94 ? 0.541 3.461 -6.822 1.00 84.56 94 PHE A N 1
ATOM 764 C CA . PHE A 1 94 ? -0.116 2.648 -5.803 1.00 84.56 94 PHE A CA 1
ATOM 765 C C . PHE A 1 94 ? -0.893 3.519 -4.805 1.00 84.56 94 PHE A C 1
ATOM 767 O O . PHE A 1 94 ? -0.407 4.583 -4.398 1.00 84.56 94 PHE A O 1
ATOM 774 N N . PRO A 1 95 ? -2.072 3.058 -4.344 1.00 86.75 95 PRO A N 1
ATOM 775 C CA . PRO A 1 95 ? -2.794 3.711 -3.264 1.00 86.75 95 PRO A CA 1
ATOM 776 C C . PRO A 1 95 ? -1.900 3.846 -2.030 1.00 86.75 95 PRO A C 1
ATOM 778 O O . PRO A 1 95 ? -1.323 2.871 -1.548 1.00 86.75 95 PRO A O 1
ATOM 781 N N . LYS A 1 96 ? -1.775 5.069 -1.512 1.00 84.81 96 LYS A N 1
ATOM 782 C CA . LYS A 1 96 ? -0.947 5.355 -0.338 1.00 84.81 96 LYS A CA 1
ATOM 783 C C . LYS A 1 96 ? -1.798 5.401 0.921 1.00 84.81 96 LYS A C 1
ATOM 785 O O . LYS A 1 96 ? -2.895 5.953 0.924 1.00 84.81 96 LYS A O 1
ATOM 790 N N . GLY A 1 97 ? -1.227 4.908 2.015 1.00 85.44 97 GLY A N 1
ATOM 791 C CA . GLY A 1 97 ? -1.847 4.963 3.333 1.00 85.44 97 GLY A CA 1
ATOM 792 C C . GLY A 1 97 ? -2.857 3.846 3.576 1.00 85.44 97 GLY A C 1
ATOM 793 O O . GLY A 1 97 ? -2.793 2.775 2.976 1.00 85.44 97 GLY A O 1
ATOM 794 N N . LEU A 1 98 ? -3.756 4.096 4.525 1.00 84.94 98 LEU A N 1
ATOM 795 C CA . LEU A 1 98 ? -4.701 3.110 5.034 1.00 84.94 98 LEU A CA 1
ATOM 796 C C . LEU A 1 98 ? -5.997 3.192 4.231 1.00 84.94 98 LEU A C 1
ATOM 798 O O . LEU A 1 98 ? -6.827 4.065 4.468 1.00 84.94 98 LEU A O 1
ATOM 802 N N . ILE A 1 99 ? -6.143 2.289 3.266 1.00 89.31 99 ILE A N 1
ATOM 803 C CA . ILE A 1 99 ? -7.290 2.258 2.344 1.00 89.31 99 ILE A CA 1
ATOM 804 C C . ILE A 1 99 ? -8.530 1.586 2.946 1.00 89.31 99 ILE A C 1
ATOM 806 O O . ILE A 1 99 ? -9.642 1.782 2.460 1.00 89.31 99 ILE A O 1
ATOM 810 N N . HIS A 1 100 ? -8.353 0.811 4.018 1.00 90.00 100 HIS A N 1
ATOM 811 C CA . HIS A 1 100 ? -9.427 0.094 4.697 1.00 90.00 100 HIS A CA 1
ATOM 812 C C . HIS A 1 100 ? -9.504 0.452 6.188 1.00 90.00 100 HIS A C 1
ATOM 814 O O . HIS A 1 100 ? -8.576 1.017 6.779 1.00 90.00 100 HIS A O 1
ATOM 820 N N . ALA A 1 101 ? -10.639 0.108 6.803 1.00 91.38 101 ALA A N 1
ATOM 821 C CA . ALA A 1 101 ? -10.865 0.294 8.232 1.00 91.38 101 ALA A CA 1
ATOM 822 C C . ALA A 1 101 ? -9.816 -0.466 9.067 1.00 91.38 101 ALA A C 1
ATOM 824 O O . ALA A 1 101 ? -9.434 -1.588 8.728 1.00 91.38 101 ALA A O 1
ATOM 825 N N . HIS A 1 102 ? -9.336 0.175 10.131 1.00 92.62 102 HIS A N 1
ATOM 826 C CA . HIS A 1 102 ? -8.276 -0.300 11.034 1.00 92.62 102 HIS A CA 1
ATOM 827 C C . HIS A 1 102 ? -8.580 0.098 12.493 1.00 92.62 102 HIS A C 1
ATOM 829 O O . HIS A 1 102 ? -7.690 0.422 13.287 1.00 92.62 102 HIS A O 1
ATOM 835 N N . ILE A 1 103 ? -9.869 0.135 12.832 1.00 94.06 103 ILE A N 1
ATOM 836 C CA . ILE A 1 103 ? -10.409 0.673 14.078 1.00 94.06 103 ILE A CA 1
ATOM 837 C C . ILE A 1 103 ? -9.846 -0.104 15.269 1.00 94.06 103 ILE A C 1
ATOM 839 O O . ILE A 1 103 ? -9.323 0.511 16.197 1.00 94.06 103 ILE A O 1
ATOM 843 N N . GLU A 1 104 ? -9.869 -1.438 15.224 1.00 94.38 104 GLU A N 1
ATOM 844 C CA . GLU A 1 104 ? -9.465 -2.294 16.347 1.00 94.38 104 GLU A CA 1
ATOM 845 C C . GLU A 1 104 ? -7.974 -2.171 16.671 1.00 94.38 104 GLU A C 1
ATOM 847 O O . GLU A 1 104 ? -7.585 -2.109 17.842 1.00 94.38 104 GLU A O 1
ATOM 852 N N . GLY A 1 105 ? -7.137 -2.074 15.634 1.00 90.50 105 GLY A N 1
ATOM 853 C CA . GLY A 1 105 ? -5.698 -1.863 15.786 1.00 90.50 105 GLY A CA 1
ATOM 854 C C . GLY A 1 105 ? -5.351 -0.486 16.359 1.00 90.50 105 GLY A C 1
ATOM 855 O O . GLY A 1 105 ? -4.344 -0.351 17.057 1.00 90.50 105 GLY A O 1
ATOM 856 N N . SER A 1 106 ? -6.187 0.523 16.094 1.00 92.12 106 SER A N 1
ATOM 857 C CA . SER A 1 106 ? -5.960 1.920 16.492 1.00 92.12 106 SER A CA 1
ATOM 858 C C . SER A 1 106 ? -6.441 2.281 17.906 1.00 92.12 106 SER A C 1
ATOM 860 O O . SER A 1 106 ? -6.108 3.361 18.408 1.00 92.12 106 SER A O 1
ATOM 862 N N . LYS A 1 107 ? -7.191 1.389 18.571 1.00 94.25 107 LYS A N 1
ATOM 863 C CA . LYS A 1 107 ? -7.692 1.594 19.940 1.00 94.25 107 LYS A CA 1
ATOM 864 C C . LYS A 1 107 ? -6.559 1.805 20.940 1.00 94.25 107 LYS A C 1
ATOM 866 O O . LYS A 1 107 ? -5.518 1.156 20.857 1.00 94.25 107 LYS A O 1
ATOM 871 N N . GLU A 1 108 ? -6.797 2.653 21.941 1.00 94.06 108 GLU A N 1
ATOM 872 C CA . GLU A 1 108 ? -5.809 3.003 22.974 1.00 94.06 108 GLU A CA 1
ATOM 873 C C . GLU A 1 108 ? -5.242 1.766 23.692 1.00 94.06 108 GLU A C 1
ATOM 875 O O . GLU A 1 108 ? -4.032 1.626 23.840 1.00 94.06 108 GLU A O 1
ATOM 880 N N . GLU A 1 109 ? -6.108 0.808 24.025 1.00 94.31 109 GLU A N 1
ATOM 881 C CA . GLU A 1 109 ? -5.758 -0.479 24.645 1.00 94.31 109 GLU A CA 1
ATOM 882 C C . GLU A 1 109 ? -4.841 -1.376 23.792 1.00 94.31 109 GLU A C 1
ATOM 884 O O . GLU A 1 109 ? -4.149 -2.250 24.322 1.00 94.31 109 GLU A O 1
ATOM 889 N N . ASN A 1 110 ? -4.808 -1.157 22.474 1.00 92.62 110 ASN A N 1
ATOM 890 C CA . ASN A 1 110 ? -3.976 -1.903 21.532 1.00 92.62 110 ASN A CA 1
ATOM 891 C C . ASN A 1 110 ? -2.774 -1.096 21.020 1.00 92.62 110 ASN A C 1
ATOM 893 O O . ASN A 1 110 ? -1.847 -1.692 20.475 1.00 92.62 110 ASN A O 1
ATOM 897 N N . LYS A 1 111 ? -2.711 0.224 21.254 1.00 91.00 111 LYS A N 1
ATOM 898 C CA . LYS A 1 111 ? -1.601 1.073 20.783 1.00 91.00 111 LYS A CA 1
ATOM 899 C C . LYS A 1 111 ? -0.240 0.595 21.270 1.00 91.00 111 LYS A C 1
ATOM 901 O O . LYS A 1 111 ? 0.680 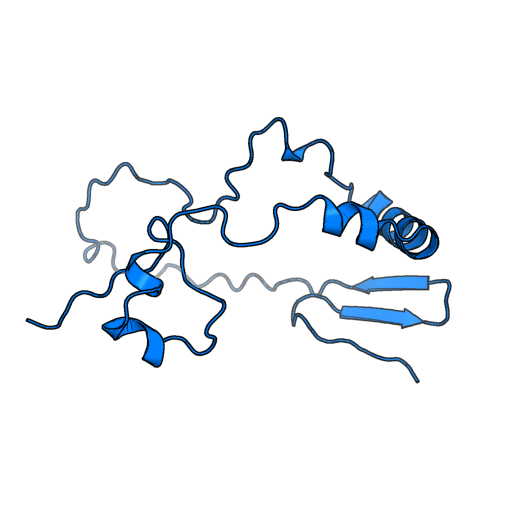0.499 20.466 1.00 91.00 111 LYS A O 1
ATOM 906 N N . ALA A 1 112 ? -0.123 0.244 22.550 1.00 94.06 112 ALA A N 1
ATOM 907 C CA . ALA A 1 112 ? 1.133 -0.237 23.133 1.00 94.06 112 ALA A CA 1
ATOM 908 C C . ALA A 1 112 ? 1.577 -1.611 22.593 1.00 94.06 112 ALA A C 1
ATOM 910 O O . ALA A 1 112 ? 2.736 -1.985 22.752 1.00 94.06 112 ALA A O 1
ATOM 911 N N . LYS A 1 113 ? 0.669 -2.363 21.954 1.00 93.69 113 LYS A N 1
ATOM 912 C CA . LYS A 1 113 ? 0.963 -3.661 21.326 1.00 93.69 113 LYS A CA 1
ATOM 913 C C . LYS A 1 113 ? 1.487 -3.499 19.896 1.00 93.69 113 LYS A C 1
ATOM 915 O O . LYS A 1 113 ? 2.086 -4.427 19.358 1.00 93.69 113 LYS A O 1
ATOM 920 N N . ASN A 1 114 ? 1.297 -2.328 19.286 1.00 93.88 114 ASN A N 1
ATOM 921 C CA . ASN A 1 114 ? 1.835 -2.018 17.968 1.00 93.88 114 ASN A CA 1
ATOM 922 C C . ASN A 1 114 ? 3.274 -1.514 18.102 1.00 93.88 114 ASN A C 1
ATOM 924 O O . ASN A 1 114 ? 3.555 -0.583 18.855 1.00 93.88 114 ASN A O 1
ATOM 928 N N . ARG A 1 115 ? 4.196 -2.079 17.315 1.00 96.88 115 ARG A N 1
ATOM 929 C CA . ARG A 1 115 ? 5.592 -1.607 17.286 1.00 96.88 115 ARG A CA 1
ATOM 930 C C . ARG A 1 115 ? 5.722 -0.195 16.707 1.00 96.88 115 ARG A C 1
ATOM 932 O O . ARG A 1 115 ? 6.632 0.540 17.081 1.00 96.88 115 ARG A O 1
ATOM 939 N N . PHE A 1 116 ? 4.840 0.168 15.780 1.00 93.06 116 PHE A N 1
ATOM 940 C CA . PHE A 1 116 ? 4.849 1.454 15.094 1.00 93.06 116 PHE A CA 1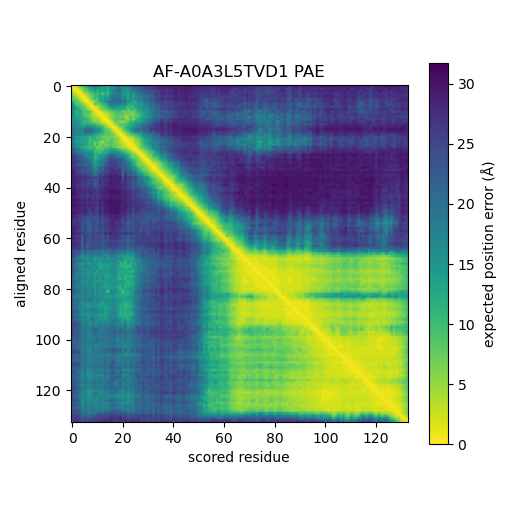
ATOM 941 C C . PHE A 1 116 ? 3.494 2.141 15.238 1.00 93.06 116 PHE A C 1
ATOM 943 O O . PHE A 1 116 ? 2.453 1.509 15.089 1.00 93.06 116 PHE A O 1
ATOM 950 N N . LEU A 1 117 ? 3.512 3.453 15.467 1.00 88.31 117 LEU A N 1
ATOM 951 C CA . LEU A 1 117 ? 2.299 4.264 15.629 1.00 88.31 117 LEU A CA 1
ATOM 952 C C . LEU A 1 117 ? 1.602 4.600 14.307 1.00 88.31 117 LEU A C 1
ATOM 954 O O . LEU A 1 117 ? 0.555 5.229 14.322 1.00 88.31 117 LEU A O 1
ATOM 958 N N . THR A 1 118 ? 2.199 4.244 13.174 1.00 90.25 118 THR A N 1
ATOM 959 C CA . THR A 1 118 ? 1.717 4.588 11.829 1.00 90.25 118 THR A CA 1
ATOM 960 C C . THR A 1 118 ? 1.270 3.364 11.035 1.00 90.25 118 THR A C 1
ATOM 962 O O . THR A 1 118 ? 0.953 3.476 9.854 1.00 90.25 118 THR A O 1
ATOM 965 N N . THR A 1 119 ? 1.284 2.179 11.647 1.00 92.00 119 THR A N 1
ATOM 966 C CA . THR A 1 119 ? 0.998 0.913 10.969 1.00 92.00 119 THR A CA 1
ATOM 967 C C . THR A 1 119 ? 0.046 0.091 11.818 1.00 92.00 119 THR A C 1
ATOM 969 O O . THR A 1 119 ? 0.408 -0.355 12.905 1.00 92.00 119 THR A O 1
ATOM 972 N N . TRP A 1 120 ? -1.161 -0.122 11.298 1.00 92.50 120 TRP A N 1
ATOM 973 C CA . TRP A 1 120 ? -2.203 -0.917 11.936 1.00 92.50 120 TRP A CA 1
ATOM 974 C C . TRP A 1 120 ? -2.689 -2.014 10.992 1.00 92.50 120 TRP A C 1
ATOM 976 O O . TRP A 1 120 ? -2.751 -1.783 9.781 1.00 92.50 120 TRP A O 1
ATOM 986 N N . PRO A 1 121 ? -3.055 -3.193 11.519 1.00 93.31 121 PRO A N 1
ATOM 987 C CA . PRO A 1 121 ? -3.724 -4.207 10.720 1.00 93.31 121 PRO A CA 1
ATOM 988 C C . PRO A 1 121 ? -5.136 -3.735 10.348 1.00 93.31 121 PRO A C 1
ATOM 990 O O . PRO A 1 121 ? -5.805 -3.070 11.143 1.00 93.31 121 PRO A O 1
ATOM 993 N N . TYR A 1 122 ? -5.601 -4.097 9.153 1.00 95.31 122 TYR A N 1
ATOM 994 C CA . TYR A 1 122 ? -6.975 -3.814 8.750 1.00 95.31 122 TYR A CA 1
ATOM 995 C C . TYR A 1 122 ? -7.968 -4.731 9.463 1.00 95.31 122 TYR A C 1
ATOM 997 O O . TYR A 1 122 ? -7.696 -5.907 9.695 1.00 95.31 122 TYR A O 1
ATOM 1005 N N . ASP A 1 123 ? -9.156 -4.210 9.759 1.00 93.44 123 ASP A N 1
ATOM 1006 C CA . ASP A 1 123 ? -10.162 -4.919 10.553 1.00 93.44 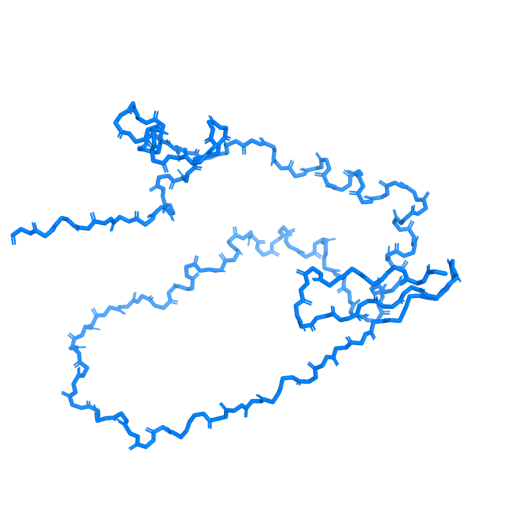123 ASP A CA 1
ATOM 1007 C C . ASP A 1 123 ? -10.677 -6.190 9.867 1.00 93.44 123 ASP A C 1
ATOM 1009 O O . ASP A 1 123 ? -10.997 -7.159 10.549 1.00 93.44 123 ASP A O 1
ATOM 1013 N N . HIS A 1 124 ? -10.726 -6.197 8.532 1.00 93.50 124 HIS A N 1
ATOM 1014 C CA . HIS A 1 124 ? -11.236 -7.316 7.735 1.00 93.50 124 HIS A CA 1
ATOM 1015 C C . HIS A 1 124 ? -10.204 -8.431 7.502 1.00 93.50 124 HIS A C 1
ATOM 1017 O O . HIS A 1 124 ? -10.584 -9.517 7.081 1.00 93.50 124 HIS A O 1
ATOM 1023 N N . SER A 1 125 ? -8.913 -8.175 7.742 1.00 93.38 125 SER A N 1
ATOM 1024 C CA . SER A 1 125 ? -7.826 -9.136 7.488 1.00 93.38 125 SER A CA 1
ATOM 1025 C C . SER A 1 125 ? -6.923 -9.387 8.698 1.00 93.38 125 SER A C 1
ATOM 1027 O O . SER A 1 125 ? -5.956 -10.144 8.612 1.00 93.38 125 SER A O 1
ATOM 1029 N N . ARG A 1 126 ? -7.222 -8.778 9.852 1.00 93.62 126 ARG A N 1
ATOM 1030 C CA . ARG A 1 126 ? -6.495 -9.024 11.101 1.00 93.62 126 ARG A CA 1
ATOM 1031 C C . ARG A 1 126 ? -6.793 -10.413 11.660 1.00 93.62 126 ARG A C 1
ATOM 1033 O O . ARG A 1 126 ? -7.915 -10.907 11.600 1.00 93.62 126 ARG A O 1
ATOM 1040 N N . VAL A 1 127 ? -5.798 -10.984 12.328 1.00 93.88 127 VAL A N 1
ATOM 1041 C CA . VAL A 1 127 ? -5.969 -12.206 13.117 1.00 93.88 127 VAL A CA 1
ATOM 1042 C C . VAL A 1 127 ? -6.695 -11.869 14.423 1.00 93.88 127 VAL A C 1
ATOM 1044 O O . VAL A 1 127 ? -6.311 -10.940 15.138 1.00 93.88 127 VAL A O 1
ATOM 1047 N N . VAL A 1 128 ? -7.749 -12.623 14.739 1.00 93.69 128 VAL A N 1
ATOM 1048 C CA . VAL A 1 128 ? -8.519 -12.477 15.982 1.00 93.69 128 VAL A CA 1
ATOM 1049 C C . VAL A 1 128 ? -8.104 -13.573 16.956 1.00 93.69 128 VAL A C 1
ATOM 1051 O O . VAL A 1 128 ? -8.317 -14.753 16.693 1.00 93.69 128 VAL A O 1
ATOM 1054 N N . LEU A 1 129 ? -7.516 -13.184 18.086 1.00 91.25 129 LEU A N 1
ATOM 1055 C CA . LEU A 1 129 ? -7.151 -14.117 19.149 1.00 91.25 129 LEU A CA 1
ATOM 1056 C C . LEU A 1 129 ? -8.361 -14.360 20.058 1.00 91.25 129 LEU A C 1
ATOM 1058 O O . LEU A 1 129 ? -9.015 -13.405 20.484 1.00 91.25 129 LEU A O 1
ATOM 1062 N N . LYS A 1 130 ? -8.650 -15.628 20.360 1.00 91.31 130 LYS A N 1
ATOM 1063 C CA . LYS A 1 130 ? -9.596 -16.000 21.419 1.00 91.31 130 LYS A CA 1
ATOM 1064 C C . LYS A 1 130 ? -8.856 -15.962 22.757 1.00 91.31 130 LYS A C 1
ATOM 1066 O O . LYS A 1 130 ? -7.691 -16.343 22.816 1.00 91.31 130 LYS A O 1
ATOM 1071 N N . GLY A 1 131 ? -9.507 -15.457 23.802 1.00 84.38 131 GLY A N 1
ATOM 1072 C CA . GLY A 1 131 ? -8.965 -15.552 25.155 1.00 84.38 131 GLY A CA 1
ATOM 1073 C C . GLY A 1 131 ? -9.103 -16.979 25.674 1.00 84.38 131 GLY A C 1
ATOM 1074 O O . GLY A 1 131 ? -10.126 -17.616 25.418 1.00 84.38 131 GLY A O 1
ATOM 1075 N N . ASP A 1 132 ? -8.100 -17.457 26.407 1.00 71.50 132 ASP A N 1
ATOM 1076 C CA . ASP A 1 132 ? -8.228 -18.684 27.191 1.00 71.50 132 ASP A CA 1
ATOM 1077 C C . ASP A 1 132 ? -9.297 -18.422 28.259 1.00 71.50 132 ASP A C 1
ATOM 1079 O O . ASP A 1 132 ? -9.128 -17.554 29.119 1.00 71.50 132 ASP A O 1
ATOM 1083 N N . THR A 1 133 ? -10.446 -19.081 28.114 1.00 46.59 133 THR A N 1
ATOM 1084 C CA . THR A 1 133 ? -11.568 -19.002 29.062 1.00 46.59 133 THR A CA 1
ATOM 1085 C C . THR A 1 133 ? -11.494 -20.158 30.039 1.00 46.59 133 THR A C 1
ATOM 1087 O O . THR A 1 133 ? -11.111 -21.264 29.596 1.00 46.59 133 THR A O 1
#

Organism: Mytilus galloprovincialis (NCBI:txid29158)

Nearest PDB structures (foldseek):
  7pnw-assembly1_W  TM=4.450E-01  e=9.602E+00  Mus musculus

Foldseek 3Di:
DWDFDPPDVQWTWTDDPDPDTDTDGDDPPPPPPPPPPDDPPPDPPDPDPDPPPPPPPPDPPVVPVVPDDDPVCVVVVVSVCVVPVVVVVVVVPDDDADPAAQPVCQDPVNCVVDPDNRDGDHPVNDDDDDDD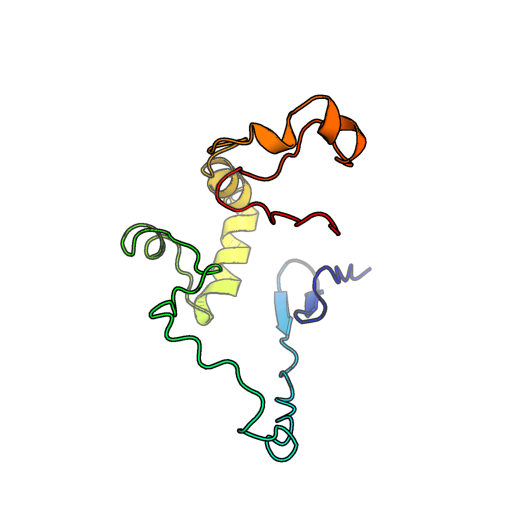D

Solvent-accessible surface area (backbone atoms only — not comparable to full-atom values): 9288 Å² total; per-residue (Å²): 136,72,75,71,68,81,87,43,99,66,47,51,56,45,65,52,81,102,79,46,83,49,82,47,74,69,81,78,78,81,76,76,71,78,74,87,81,66,71,85,82,77,66,78,92,71,93,64,100,64,95,64,68,86,84,54,82,89,61,58,82,76,69,54,61,83,74,66,72,55,78,88,49,45,67,58,54,54,56,55,28,66,74,66,52,39,57,59,58,57,57,68,68,52,89,77,80,81,88,62,64,32,64,72,43,65,34,78,93,35,43,85,74,41,96,46,98,88,62,64,54,38,62,92,77,50,88,81,84,80,77,94,125

Secondary structure (DSSP, 8-state):
------SSTTEEEEEETTTEEEEEEPPP------GGG--TTSS----------TTS----HHHHHTT---TTTHHHHHHHHHHTTHHHHHHHHSPPS--S--HHHHSHHHHTT-S-TT----TTTS--PPP--

pLDDT: mean 70.28, std 20.47, range [33.94, 96.88]

InterPro domains:
  IPR029021 Protein-tyrosine phosphatase-like [G3DSA:3.90.190.10] (67-133)
  IPR029021 Protein-tyrosine phosphatase-like [SSF52799] (65-132)